Protein AF-C0GIH7-F1 (afdb_monomer_lite)

Sequence (48 aa):
MAECEKCNVEVKEDEVYKVNGVEMCEECSLKYQNPSKPCGGGPGSQTS

Foldseek 3Di:
DDAAPPPRDDDDPVQWDQDPNGTHGPVVVCCVVCVPPPPPDDPDPDDD

Organism: NCBI:txid555088

Structure (mmCIF, N/CA/C/O backbone):
data_AF-C0GIH7-F1
#
_entry.id   AF-C0GIH7-F1
#
loop_
_atom_site.group_PDB
_atom_site.id
_atom_site.type_symbol
_atom_site.label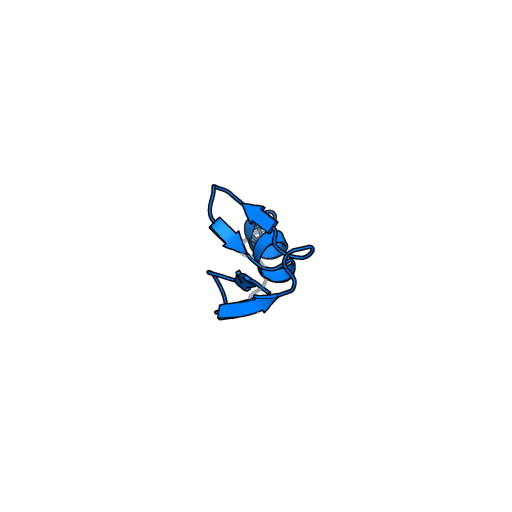_atom_id
_atom_site.label_alt_id
_atom_site.label_comp_id
_atom_site.label_asym_id
_atom_site.label_entity_id
_atom_site.label_seq_id
_atom_site.pdbx_PDB_ins_code
_atom_site.Cartn_x
_atom_site.Cartn_y
_atom_site.Cartn_z
_atom_site.occupancy
_atom_site.B_iso_or_equiv
_atom_site.auth_seq_id
_atom_site.auth_comp_id
_atom_site.auth_asym_id
_atom_site.auth_atom_id
_atom_site.pdbx_PDB_model_num
ATOM 1 N N . MET A 1 1 ? -9.941 3.200 9.143 1.00 83.62 1 MET A N 1
ATOM 2 C CA . MET A 1 1 ? -8.537 2.914 8.759 1.00 83.62 1 MET A CA 1
ATOM 3 C C . MET A 1 1 ? -8.556 1.647 7.928 1.00 83.62 1 MET A C 1
ATOM 5 O O . MET A 1 1 ? -9.347 0.764 8.235 1.00 83.62 1 MET A O 1
ATOM 9 N N . ALA A 1 2 ? -7.757 1.585 6.870 1.00 89.44 2 ALA A N 1
ATOM 10 C CA . ALA A 1 2 ? -7.698 0.475 5.927 1.00 89.44 2 ALA A CA 1
ATOM 11 C C . ALA A 1 2 ? -6.257 -0.045 5.822 1.00 89.44 2 ALA A C 1
ATOM 13 O O . ALA A 1 2 ? -5.309 0.681 6.112 1.00 89.44 2 ALA A O 1
ATOM 14 N N . GLU A 1 3 ? -6.082 -1.300 5.426 1.00 91.38 3 GLU A N 1
ATOM 15 C CA . GLU A 1 3 ? -4.764 -1.928 5.327 1.00 91.38 3 GLU A CA 1
ATOM 16 C C . GLU A 1 3 ? -4.323 -2.005 3.864 1.00 91.38 3 GLU A C 1
ATOM 18 O O . GLU A 1 3 ? -5.084 -2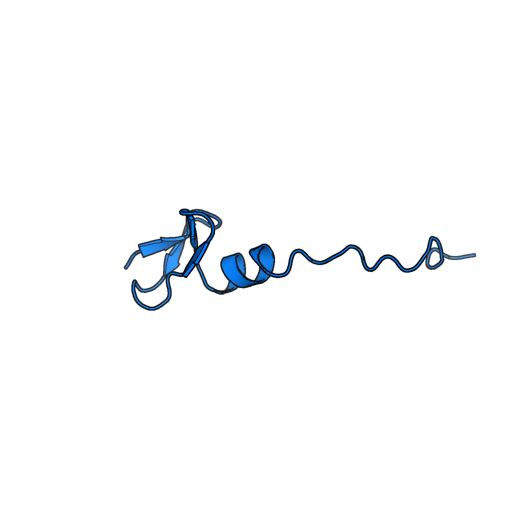.411 2.988 1.00 91.38 3 GLU A O 1
ATOM 23 N N . CYS A 1 4 ? -3.081 -1.613 3.583 1.00 92.25 4 CYS A N 1
ATOM 24 C CA . CYS A 1 4 ? -2.496 -1.817 2.266 1.00 92.25 4 CYS A CA 1
ATOM 25 C C . CYS A 1 4 ? -2.215 -3.309 2.043 1.00 92.25 4 CYS A C 1
ATOM 27 O O . CYS A 1 4 ? -1.285 -3.847 2.642 1.00 92.25 4 CYS A O 1
ATOM 29 N N . GLU A 1 5 ? -2.893 -3.946 1.087 1.00 91.62 5 GLU A N 1
ATOM 30 C CA . GLU A 1 5 ? -2.720 -5.379 0.786 1.00 91.62 5 GLU A CA 1
ATOM 31 C C . GLU A 1 5 ? -1.306 -5.733 0.283 1.00 91.62 5 GLU A C 1
ATOM 33 O O . GLU A 1 5 ? -0.921 -6.902 0.206 1.00 91.62 5 GLU A O 1
ATOM 38 N N . LYS A 1 6 ? -0.502 -4.724 -0.089 1.00 90.25 6 LYS A N 1
ATOM 39 C CA . LYS A 1 6 ? 0.861 -4.921 -0.596 1.00 90.25 6 LYS A CA 1
ATOM 40 C C . LYS A 1 6 ? 1.960 -4.884 0.455 1.00 90.25 6 LYS A C 1
ATOM 42 O O . LYS A 1 6 ? 2.941 -5.611 0.303 1.00 90.25 6 LYS A O 1
ATOM 47 N N . CYS A 1 7 ? 1.840 -4.020 1.457 1.00 92.00 7 CYS A N 1
ATOM 48 C CA . CYS A 1 7 ? 2.862 -3.847 2.491 1.00 92.00 7 CYS A CA 1
ATOM 49 C C . CYS A 1 7 ? 2.339 -4.057 3.916 1.00 92.00 7 CYS A C 1
ATOM 51 O O . CYS A 1 7 ? 3.141 -4.002 4.843 1.00 92.00 7 CYS A O 1
ATOM 53 N N . ASN A 1 8 ? 1.043 -4.343 4.082 1.00 92.25 8 ASN A N 1
ATOM 54 C CA . ASN A 1 8 ? 0.354 -4.537 5.362 1.00 92.25 8 ASN A CA 1
ATOM 55 C C . ASN A 1 8 ? 0.525 -3.345 6.317 1.00 92.25 8 ASN A C 1
ATOM 57 O O . ASN A 1 8 ? 0.666 -3.514 7.525 1.00 92.25 8 ASN A O 1
ATOM 61 N N . VAL A 1 9 ? 0.587 -2.130 5.763 1.00 92.50 9 VAL A N 1
ATOM 62 C CA . VAL A 1 9 ? 0.625 -0.898 6.556 1.00 92.50 9 VAL A CA 1
ATOM 63 C C . VAL A 1 9 ? -0.789 -0.348 6.697 1.00 92.50 9 VAL A C 1
ATOM 65 O O . VAL A 1 9 ? -1.548 -0.338 5.723 1.00 92.50 9 VAL A O 1
ATOM 68 N N . GLU A 1 10 ? -1.129 0.132 7.890 1.00 94.00 10 GLU A N 1
ATOM 69 C CA . GLU A 1 10 ? -2.361 0.886 8.107 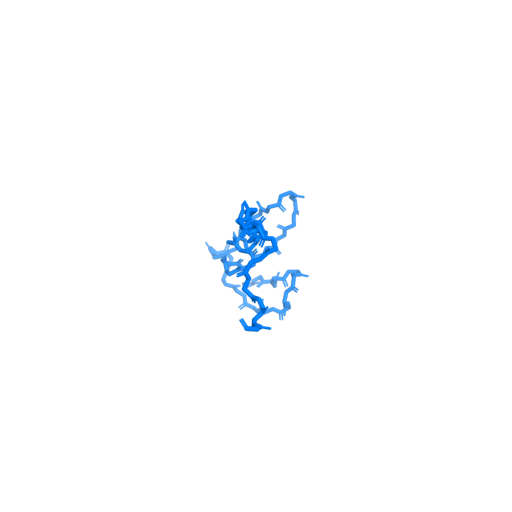1.00 94.00 10 GLU A CA 1
ATOM 70 C C . GLU A 1 10 ? -2.271 2.251 7.421 1.00 94.00 10 GLU A C 1
ATOM 72 O O . GLU A 1 10 ? -1.333 3.024 7.628 1.00 94.00 10 GLU A O 1
ATOM 77 N N . VAL A 1 11 ? -3.277 2.548 6.609 1.00 92.12 11 VAL A N 1
ATOM 78 C CA . VAL A 1 11 ? -3.487 3.828 5.939 1.00 92.12 11 VAL A CA 1
ATOM 79 C C . VAL A 1 11 ? -4.884 4.349 6.244 1.00 92.12 11 VAL A C 1
ATOM 81 O O . VAL A 1 11 ? -5.799 3.603 6.611 1.00 92.12 11 VAL A O 1
ATOM 84 N N . LYS A 1 12 ? -5.082 5.662 6.125 1.00 91.88 12 LYS A N 1
ATOM 85 C CA . LYS A 1 12 ? -6.431 6.212 6.247 1.00 91.88 12 LYS A CA 1
ATOM 86 C C . LYS A 1 12 ? -7.273 5.784 5.051 1.00 91.88 12 LYS A C 1
ATOM 88 O O . LYS A 1 12 ? -6.754 5.575 3.961 1.00 91.88 12 LYS A O 1
ATOM 93 N N . GLU A 1 13 ? -8.581 5.667 5.258 1.00 88.75 13 GLU A N 1
ATOM 94 C CA . GLU A 1 13 ? -9.511 5.295 4.183 1.00 88.75 13 GLU A CA 1
ATOM 95 C C . GLU A 1 13 ? -9.521 6.328 3.045 1.00 88.75 13 GLU A C 1
ATOM 97 O O . GLU A 1 13 ? -9.739 5.953 1.899 1.00 88.75 13 GLU A O 1
ATOM 102 N N . ASP A 1 14 ? -9.219 7.601 3.331 1.00 89.69 14 ASP A N 1
ATOM 103 C CA . ASP A 1 14 ? -9.048 8.644 2.310 1.00 89.69 14 ASP A CA 1
ATOM 104 C C . ASP A 1 14 ? -7.711 8.562 1.550 1.00 89.69 14 ASP A C 1
ATOM 106 O O . ASP A 1 14 ? -7.582 9.151 0.479 1.00 89.69 14 ASP A O 1
ATOM 110 N N . GLU A 1 15 ? -6.743 7.7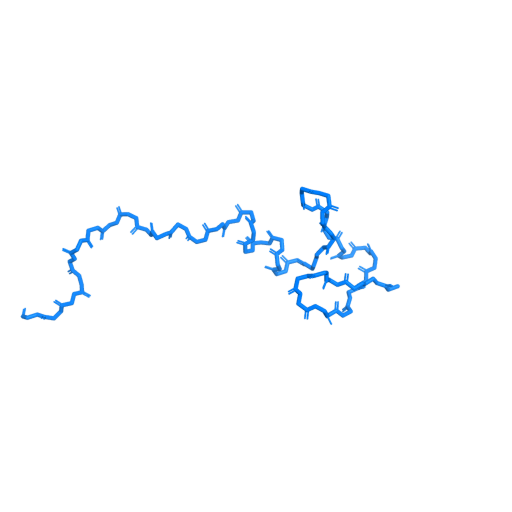96 2.063 1.00 88.88 15 GLU A N 1
ATOM 111 C CA . GLU A 1 15 ? -5.396 7.620 1.497 1.00 88.88 15 GLU A CA 1
ATOM 112 C C . GLU A 1 15 ? -5.200 6.219 0.872 1.00 88.88 15 GLU A C 1
ATOM 114 O O . GLU A 1 15 ? -4.080 5.828 0.526 1.00 88.88 15 GLU A O 1
ATOM 119 N N . VAL A 1 16 ? -6.285 5.446 0.720 1.00 91.81 16 VAL A N 1
ATOM 120 C CA . VAL A 1 16 ? -6.297 4.173 -0.012 1.00 91.81 16 VAL A CA 1
ATOM 121 C C . VAL A 1 16 ? -6.511 4.414 -1.498 1.00 91.81 16 VAL A C 1
ATOM 123 O O . VAL A 1 16 ? -7.488 5.018 -1.937 1.00 91.81 16 VAL A O 1
ATOM 126 N N . TYR A 1 17 ? -5.624 3.835 -2.296 1.00 90.62 17 TYR A N 1
ATOM 127 C CA . TYR A 1 17 ? -5.692 3.842 -3.745 1.00 90.62 17 TYR A CA 1
ATOM 128 C C . TYR A 1 17 ? -6.086 2.453 -4.238 1.00 90.62 17 TYR A C 1
ATOM 130 O O . TYR A 1 17 ? -5.440 1.458 -3.910 1.00 90.62 17 TYR A O 1
ATOM 138 N N . LYS A 1 18 ? -7.126 2.381 -5.072 1.00 89.56 18 LYS A N 1
ATOM 139 C CA . LYS A 1 18 ? -7.582 1.124 -5.673 1.00 89.56 18 LYS A CA 1
ATOM 140 C C . LYS A 1 18 ? -7.009 0.965 -7.076 1.00 89.56 18 LYS A C 1
ATOM 142 O O . LYS A 1 18 ? -7.418 1.665 -8.001 1.00 89.56 18 LYS A O 1
ATOM 147 N N . VAL A 1 19 ? -6.074 0.033 -7.250 1.00 86.56 19 VAL A N 1
ATOM 148 C CA . VAL A 1 19 ? -5.393 -0.219 -8.530 1.00 86.56 19 VAL A CA 1
ATOM 149 C C . VAL A 1 19 ? -5.642 -1.662 -8.958 1.00 86.56 19 VAL A C 1
ATOM 151 O O . VAL A 1 19 ? -5.321 -2.590 -8.226 1.00 86.56 19 VAL A O 1
ATOM 154 N N . ASN A 1 20 ? -6.249 -1.869 -10.134 1.00 85.19 20 ASN A N 1
ATOM 155 C CA . ASN A 1 20 ? -6.675 -3.197 -10.615 1.00 85.19 20 ASN A CA 1
ATOM 156 C C . ASN A 1 20 ? -7.529 -3.991 -9.600 1.00 85.19 20 ASN A C 1
ATOM 158 O O . ASN A 1 20 ? -7.470 -5.215 -9.548 1.00 85.19 20 ASN A O 1
ATOM 162 N N . GLY A 1 21 ? -8.323 -3.290 -8.786 1.00 87.31 21 GLY A N 1
ATOM 163 C CA . GLY A 1 21 ? -9.180 -3.901 -7.767 1.00 87.31 21 GLY A CA 1
ATOM 164 C C . GLY A 1 21 ? -8.502 -4.182 -6.424 1.00 87.31 21 GLY A C 1
ATOM 165 O O . GLY A 1 21 ? -9.217 -4.553 -5.502 1.00 87.31 21 GLY A O 1
ATOM 166 N N . VAL A 1 22 ? -7.192 -3.949 -6.304 1.00 88.75 22 VAL A N 1
ATOM 167 C CA . VAL A 1 22 ? -6.404 -4.127 -5.073 1.00 88.75 22 VAL A CA 1
ATOM 168 C C . VAL A 1 22 ? -6.281 -2.795 -4.340 1.00 88.75 22 VAL A C 1
ATOM 170 O O . VAL A 1 22 ? -5.989 -1.772 -4.970 1.00 88.75 22 VAL A O 1
ATOM 173 N N . GLU A 1 23 ? -6.490 -2.805 -3.026 1.00 91.81 23 GLU A N 1
ATOM 174 C CA . GLU A 1 23 ? -6.406 -1.618 -2.170 1.00 91.81 23 GLU A CA 1
ATOM 175 C C . GLU A 1 23 ? -4.990 -1.458 -1.608 1.00 91.81 23 GLU A C 1
ATOM 177 O O . GLU A 1 23 ? -4.410 -2.368 -1.013 1.00 91.81 23 GLU A O 1
ATOM 182 N N . MET A 1 24 ? -4.379 -0.299 -1.852 1.00 93.00 24 MET A N 1
ATOM 183 C CA . MET A 1 24 ? -2.974 -0.073 -1.529 1.00 93.00 24 MET A CA 1
ATOM 184 C C . MET A 1 24 ? -2.678 1.375 -1.138 1.00 93.00 24 MET A C 1
ATOM 186 O O . MET A 1 24 ? -3.374 2.302 -1.541 1.00 93.00 24 MET A O 1
ATOM 190 N N . CYS A 1 25 ? -1.619 1.569 -0.352 1.00 93.62 25 CYS A N 1
ATOM 191 C CA . CYS A 1 25 ? -1.132 2.894 0.029 1.00 93.62 25 CYS A CA 1
ATOM 192 C C . CYS A 1 25 ? -0.537 3.656 -1.167 1.00 93.62 25 CYS A C 1
ATOM 194 O O . CYS A 1 25 ? -0.172 3.052 -2.181 1.00 93.62 25 CYS A O 1
ATOM 196 N N . GLU A 1 26 ? -0.370 4.974 -1.018 1.00 90.62 26 GLU A N 1
ATOM 197 C CA . GLU A 1 26 ? 0.208 5.858 -2.042 1.00 90.62 26 GLU A CA 1
ATOM 198 C C . GLU A 1 26 ? 1.556 5.362 -2.582 1.00 90.62 26 GLU A C 1
ATOM 200 O O . GLU A 1 26 ? 1.771 5.285 -3.788 1.00 90.62 26 GLU A O 1
ATOM 205 N N . GLU A 1 27 ? 2.471 4.953 -1.703 1.00 89.69 27 GLU A N 1
ATOM 206 C CA . GLU A 1 27 ? 3.779 4.453 -2.131 1.00 89.69 27 GLU A CA 1
ATOM 207 C C . GLU A 1 27 ? 3.673 3.214 -3.025 1.00 89.69 27 GLU A C 1
ATOM 209 O O . GLU A 1 27 ? 4.402 3.075 -4.013 1.00 89.69 27 GLU A O 1
ATOM 214 N N . CYS A 1 28 ? 2.790 2.283 -2.661 1.00 90.75 28 CYS A N 1
ATOM 215 C CA . CYS A 1 28 ? 2.584 1.059 -3.422 1.00 90.75 28 CYS A CA 1
ATOM 216 C C . CYS A 1 28 ? 1.875 1.355 -4.743 1.00 90.75 28 CYS A C 1
ATOM 218 O O . CYS A 1 28 ? 2.257 0.782 -5.763 1.00 90.75 28 CYS A O 1
ATOM 220 N N . SER A 1 29 ? 0.910 2.279 -4.750 1.00 90.00 29 SER A N 1
ATOM 221 C CA . SER A 1 29 ? 0.208 2.690 -5.966 1.00 90.00 29 SER A CA 1
ATOM 222 C C . SER A 1 29 ? 1.158 3.381 -6.949 1.00 90.00 29 SER A C 1
ATOM 224 O O . SER A 1 29 ? 1.159 3.037 -8.130 1.00 90.00 29 SER A O 1
ATOM 226 N N . LEU A 1 30 ? 2.055 4.248 -6.468 1.00 87.44 30 LEU A N 1
ATOM 227 C CA . LEU A 1 30 ? 3.092 4.899 -7.272 1.00 87.44 30 LEU A CA 1
ATOM 228 C C . LEU A 1 30 ? 4.068 3.887 -7.879 1.00 87.44 30 LEU A C 1
ATOM 230 O O . LEU A 1 30 ? 4.320 3.935 -9.083 1.00 87.44 30 LEU A O 1
ATOM 234 N N . LYS A 1 31 ? 4.580 2.941 -7.078 1.00 85.56 31 LYS A N 1
ATOM 235 C CA . LYS A 1 31 ? 5.472 1.862 -7.556 1.00 85.56 31 LYS A CA 1
ATOM 236 C C . LYS A 1 31 ? 4.777 0.938 -8.556 1.00 85.56 31 LYS A C 1
ATOM 238 O O . LYS A 1 31 ? 5.427 0.390 -9.442 1.00 85.56 31 LYS A O 1
ATOM 243 N N . TYR A 1 32 ? 3.468 0.747 -8.407 1.00 84.19 32 TYR A N 1
ATOM 244 C CA . TYR A 1 32 ? 2.677 -0.101 -9.290 1.00 84.19 32 TYR A CA 1
ATOM 245 C C . TYR A 1 32 ? 2.341 0.592 -10.619 1.00 84.19 32 TYR A C 1
ATOM 247 O O . TYR A 1 32 ? 2.438 -0.032 -11.672 1.00 84.19 32 TYR A O 1
ATOM 255 N N . GLN A 1 33 ? 1.950 1.870 -10.589 1.00 79.62 33 GLN A N 1
ATOM 256 C CA . GLN A 1 33 ? 1.602 2.653 -11.783 1.00 79.62 33 GLN A CA 1
ATOM 257 C C . GLN A 1 33 ? 2.830 3.092 -12.579 1.00 79.62 33 GLN A C 1
ATOM 259 O O . GLN A 1 33 ? 2.794 3.129 -13.807 1.00 79.62 33 GLN A O 1
ATOM 264 N N . ASN A 1 34 ? 3.925 3.386 -11.883 1.00 73.81 34 ASN A N 1
ATOM 265 C CA . ASN A 1 34 ? 5.240 3.553 -12.472 1.00 73.81 34 ASN A CA 1
ATOM 266 C C . ASN A 1 34 ? 6.083 2.341 -12.088 1.00 73.81 34 ASN A C 1
ATOM 268 O O . ASN A 1 34 ? 6.955 2.470 -11.220 1.00 73.81 34 ASN A O 1
ATOM 272 N N . PRO A 1 35 ? 5.869 1.169 -12.727 1.00 66.06 35 PRO A N 1
ATOM 273 C CA . PRO A 1 35 ? 6.876 0.132 -12.643 1.00 66.06 35 PRO A CA 1
ATOM 274 C C . PRO A 1 35 ? 8.143 0.808 -13.138 1.00 66.06 35 PRO A C 1
ATOM 276 O O . PRO A 1 35 ? 8.148 1.354 -14.246 1.00 66.06 35 PRO A O 1
ATOM 279 N N . SER A 1 36 ? 9.172 0.877 -12.292 1.00 60.25 36 SER A N 1
ATOM 280 C CA . SER A 1 36 ? 10.467 1.380 -12.716 1.00 60.25 36 SER A CA 1
ATOM 281 C C . SER A 1 36 ? 10.815 0.567 -13.949 1.00 60.25 36 SER A C 1
ATOM 283 O O . SER A 1 36 ? 11.146 -0.614 -13.842 1.00 60.25 36 SER A O 1
ATOM 285 N N . LYS A 1 37 ? 10.642 1.156 -15.141 1.00 58.69 37 LYS A N 1
ATOM 286 C CA . LYS A 1 37 ? 11.188 0.569 -16.351 1.00 58.69 37 LYS A CA 1
ATOM 287 C C . LYS A 1 37 ? 12.636 0.275 -15.959 1.00 58.69 37 LYS A C 1
ATOM 289 O O . LYS A 1 37 ? 13.279 1.191 -15.433 1.00 58.69 37 LYS A O 1
ATOM 294 N N . PRO A 1 38 ? 13.187 -0.931 -16.188 1.00 59.66 38 PRO A N 1
ATOM 295 C CA . PRO A 1 38 ? 14.612 -0.952 -16.439 1.00 59.66 38 PRO A CA 1
ATOM 296 C C . PRO A 1 38 ? 14.765 0.057 -17.572 1.00 59.66 38 PRO A C 1
ATOM 298 O O . PRO A 1 38 ? 14.192 -0.142 -18.646 1.00 59.66 38 PRO A O 1
ATOM 301 N N . CYS A 1 39 ? 15.341 1.228 -17.287 1.00 59.41 39 CYS A N 1
ATOM 302 C CA . CYS A 1 39 ? 15.637 2.195 -18.323 1.00 59.41 39 CYS A CA 1
ATOM 303 C C . CYS A 1 39 ? 16.395 1.393 -19.375 1.00 59.41 39 CYS A C 1
ATOM 305 O O . CYS A 1 39 ? 17.483 0.89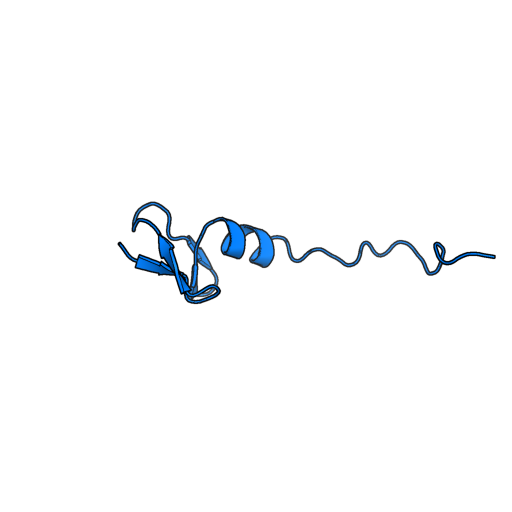1 -19.103 1.00 59.41 39 CYS A O 1
ATOM 307 N N . GLY A 1 40 ? 15.747 1.152 -20.516 1.00 52.25 40 GLY A N 1
ATOM 308 C CA . GLY A 1 40 ? 16.299 0.426 -21.646 1.00 52.25 40 GLY A CA 1
ATOM 309 C C . GLY A 1 40 ? 17.383 1.287 -22.265 1.00 52.25 40 GLY A C 1
ATOM 310 O O . GLY A 1 40 ? 17.173 1.905 -23.299 1.00 52.25 40 GLY A O 1
ATOM 311 N N . GLY A 1 41 ? 18.510 1.369 -21.568 1.00 50.62 41 GLY A N 1
ATOM 312 C CA . GLY A 1 41 ? 19.683 2.156 -21.890 1.00 50.62 41 GLY A CA 1
ATOM 313 C C . GLY A 1 41 ? 20.932 1.307 -21.704 1.00 50.62 41 GLY A C 1
ATOM 314 O O . GLY A 1 41 ? 21.759 1.624 -20.866 1.00 50.62 41 GLY A O 1
ATOM 315 N N . GLY A 1 42 ? 21.027 0.230 -22.488 1.00 46.66 42 GLY A N 1
ATOM 316 C CA . GLY A 1 42 ? 22.277 -0.422 -22.889 1.00 46.66 42 GLY A CA 1
ATOM 317 C C . GLY A 1 42 ? 23.016 -1.283 -21.846 1.00 46.66 42 GLY A C 1
ATOM 318 O O . GLY A 1 42 ? 23.128 -0.916 -20.679 1.00 46.66 42 GLY A O 1
ATOM 319 N N . PRO A 1 43 ? 23.623 -2.413 -22.255 1.00 47.84 43 PRO A N 1
ATOM 320 C CA . PRO A 1 43 ? 24.752 -2.965 -21.516 1.00 47.84 43 PRO A CA 1
ATOM 321 C C . PRO A 1 43 ? 25.926 -1.979 -21.651 1.00 47.84 43 PRO A C 1
ATOM 323 O O . PRO A 1 43 ? 26.587 -1.947 -22.683 1.00 47.84 43 PRO A O 1
ATOM 326 N N . GLY A 1 44 ? 26.141 -1.109 -20.661 1.00 54.84 44 GLY A N 1
ATOM 327 C CA . GLY A 1 44 ? 27.179 -0.073 -20.771 1.00 54.84 44 GLY A CA 1
ATOM 328 C C . GLY A 1 44 ? 27.683 0.555 -19.475 1.00 54.84 44 GLY A C 1
ATOM 329 O O . GLY A 1 44 ? 28.500 1.465 -19.537 1.00 54.84 44 GLY A O 1
ATOM 330 N N . SER A 1 45 ? 27.255 0.093 -18.301 1.00 60.59 45 SER A N 1
ATOM 331 C CA . SER A 1 45 ? 27.809 0.572 -17.028 1.00 60.59 45 SER A CA 1
ATOM 332 C C . SER A 1 45 ? 28.137 -0.589 -16.095 1.00 60.59 45 SER A C 1
ATOM 334 O O . SER A 1 45 ? 27.561 -0.730 -15.019 1.00 60.59 45 SER A O 1
ATOM 336 N N . GLN A 1 46 ? 29.066 -1.434 -16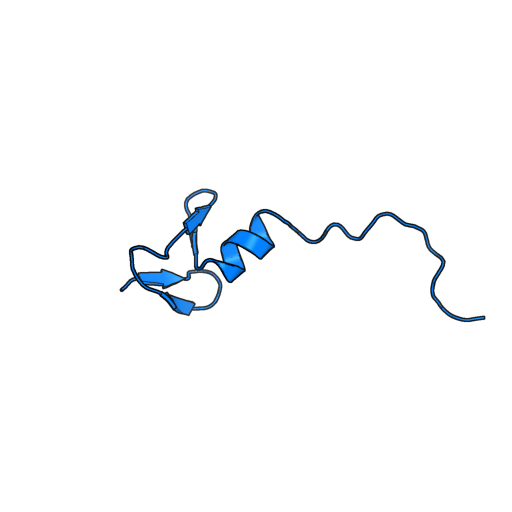.534 1.00 57.69 46 GLN A N 1
ATOM 337 C CA . GLN A 1 46 ? 29.942 -2.191 -15.645 1.00 57.69 46 GLN A CA 1
ATOM 338 C C . GLN A 1 46 ? 31.366 -2.068 -16.196 1.00 57.69 46 GLN A C 1
ATOM 340 O O . GLN A 1 46 ? 31.697 -2.637 -17.227 1.00 57.69 46 GLN A O 1
ATOM 345 N N . THR A 1 47 ? 32.134 -1.208 -15.535 1.00 49.47 47 THR A N 1
ATOM 346 C CA . THR A 1 47 ? 33.576 -1.293 -15.281 1.00 49.47 47 THR A CA 1
ATOM 347 C C . THR A 1 47 ? 34.421 -2.132 -16.255 1.00 49.47 47 THR A C 1
ATOM 349 O O . THR A 1 47 ? 34.431 -3.360 -16.175 1.00 49.47 47 THR A O 1
ATOM 352 N N . SER A 1 48 ? 35.222 -1.465 -17.091 1.00 50.44 48 SER A N 1
ATOM 353 C CA . SER A 1 48 ? 36.578 -1.869 -17.513 1.00 50.44 48 SER A CA 1
ATOM 354 C C . SER A 1 48 ? 37.323 -0.646 -18.033 1.00 50.44 48 SER A C 1
ATOM 356 O O . SER A 1 48 ? 36.700 0.118 -18.802 1.00 50.44 48 SER A O 1
#

Secondary structure (DSSP, 8-state):
-EE-TTT--EE-GGG-EEETTEEE-HHHHHHHHS--------S--S--

pLDDT: mean 79.27, std 16.04, range [46.66, 94.0]

Radius of gyration: 15.84 Å; chains: 1; bounding box: 46×14×32 Å